Protein AF-A0A1V0NBS5-F1 (afdb_monomer_lite)

Organism: Lactococcus lactis subsp. lactis (NCBI:txid1360)

Structure (mmCIF, N/CA/C/O backbone):
data_AF-A0A1V0NBS5-F1
#
_entry.id   AF-A0A1V0NBS5-F1
#
loop_
_atom_site.group_PDB
_atom_site.id
_atom_site.type_symbol
_atom_site.label_atom_id
_atom_site.label_alt_id
_atom_site.label_comp_id
_atom_site.label_asym_id
_atom_site.label_entity_id
_atom_site.label_seq_id
_atom_site.pdbx_PDB_ins_code
_atom_site.Cartn_x
_atom_site.Cartn_y
_atom_site.Cartn_z
_atom_site.occupancy
_atom_site.B_iso_or_equiv
_atom_site.auth_seq_id
_atom_site.auth_comp_id
_atom_site.auth_asym_id
_atom_site.auth_atom_id
_atom_site.pdbx_PDB_model_num
ATOM 1 N N . MET A 1 1 ? 30.217 11.556 -11.905 1.00 50.62 1 MET A N 1
ATOM 2 C CA . MET A 1 1 ? 28.888 12.117 -11.560 1.00 50.62 1 MET A CA 1
ATOM 3 C C . MET A 1 1 ? 28.820 12.295 -10.045 1.00 50.62 1 MET A C 1
ATOM 5 O O . MET A 1 1 ? 29.012 11.315 -9.338 1.00 50.62 1 MET A O 1
ATOM 9 N N . LYS A 1 2 ? 28.644 13.520 -9.523 1.00 57.34 2 LYS A N 1
ATOM 10 C CA . LYS A 1 2 ? 28.548 13.752 -8.067 1.00 57.34 2 LYS A CA 1
ATOM 11 C C . LYS A 1 2 ? 27.246 13.124 -7.553 1.00 57.34 2 LYS A C 1
ATOM 13 O O . LYS A 1 2 ? 26.173 13.539 -7.986 1.00 57.34 2 LYS A O 1
ATOM 18 N N . GLN A 1 3 ? 27.329 12.136 -6.659 1.00 61.19 3 GLN A N 1
ATOM 19 C CA . GLN A 1 3 ? 26.146 11.609 -5.976 1.00 61.19 3 GLN A CA 1
ATOM 20 C C . GLN A 1 3 ? 25.535 12.742 -5.147 1.00 61.19 3 GLN A C 1
ATOM 22 O O . GLN A 1 3 ? 26.100 13.160 -4.136 1.00 61.19 3 GLN A O 1
ATOM 27 N N . LYS A 1 4 ? 24.384 13.267 -5.578 1.00 61.94 4 LYS A N 1
ATOM 28 C CA . LYS A 1 4 ? 23.552 14.094 -4.707 1.00 61.94 4 LYS A CA 1
ATOM 29 C C . LYS A 1 4 ? 23.083 13.176 -3.583 1.00 61.94 4 LYS A C 1
ATOM 31 O O . LYS A 1 4 ? 22.231 12.323 -3.813 1.00 61.94 4 LYS A O 1
ATOM 36 N N . LYS A 1 5 ? 23.658 13.311 -2.383 1.00 63.16 5 LYS A N 1
ATOM 37 C CA . LYS A 1 5 ? 23.081 12.695 -1.184 1.00 63.16 5 LYS A CA 1
ATOM 38 C C . LYS A 1 5 ? 21.682 13.277 -1.046 1.00 63.16 5 LYS A C 1
ATOM 40 O O . LYS A 1 5 ? 21.534 14.450 -0.711 1.00 63.16 5 LYS A O 1
ATOM 45 N N . ILE A 1 6 ? 20.673 12.470 -1.357 1.00 65.56 6 ILE A N 1
AT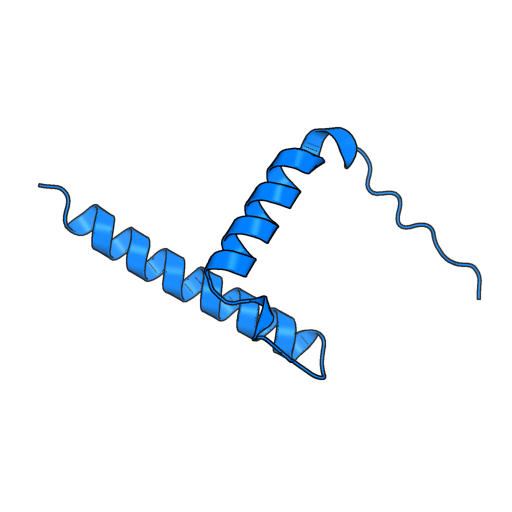OM 46 C CA . ILE A 1 6 ? 19.286 12.803 -1.061 1.00 65.56 6 ILE A CA 1
ATOM 47 C C . ILE A 1 6 ? 19.191 12.761 0.460 1.00 65.56 6 ILE A C 1
ATOM 49 O O . ILE A 1 6 ? 19.060 11.704 1.073 1.00 65.56 6 ILE A O 1
ATOM 53 N N . LEU A 1 7 ? 19.396 13.918 1.081 1.00 64.44 7 LEU A N 1
ATOM 54 C CA . LEU A 1 7 ? 19.217 14.069 2.507 1.00 64.44 7 LEU A CA 1
ATOM 55 C C . LEU A 1 7 ? 17.711 14.123 2.731 1.00 64.44 7 LEU A C 1
ATOM 57 O O . LEU A 1 7 ? 17.055 15.057 2.284 1.00 64.44 7 LEU A O 1
ATOM 61 N N . PHE A 1 8 ? 17.163 13.102 3.382 1.00 63.62 8 PHE A N 1
ATOM 62 C CA . PHE A 1 8 ? 15.771 13.092 3.811 1.00 63.62 8 PHE A CA 1
ATOM 63 C C . PHE A 1 8 ? 15.698 13.734 5.204 1.00 63.62 8 PHE A C 1
ATOM 65 O O . PHE A 1 8 ? 15.930 13.040 6.204 1.00 63.62 8 PHE A O 1
ATOM 72 N N . PRO A 1 9 ? 15.431 15.051 5.322 1.00 71.50 9 PRO A N 1
ATOM 73 C CA . PRO A 1 9 ? 15.310 15.683 6.627 1.00 71.50 9 PRO A CA 1
ATOM 74 C C . PRO A 1 9 ? 14.219 14.969 7.434 1.00 71.50 9 PRO A C 1
ATOM 76 O O . PRO A 1 9 ? 13.128 14.704 6.936 1.00 71.50 9 PRO A O 1
ATOM 79 N N . ASN A 1 10 ? 14.521 14.645 8.694 1.00 71.75 10 ASN A N 1
ATOM 80 C CA . ASN A 1 10 ? 13.645 13.908 9.616 1.00 71.75 10 ASN A CA 1
ATOM 81 C C . ASN A 1 10 ? 13.405 12.415 9.302 1.00 71.75 10 ASN A C 1
ATOM 83 O O . ASN A 1 10 ? 12.488 11.829 9.884 1.00 71.75 10 ASN A O 1
ATOM 87 N N . PHE A 1 11 ? 14.233 11.763 8.474 1.00 70.75 11 PHE A N 1
ATOM 88 C CA . PHE A 1 11 ? 14.114 10.315 8.235 1.00 70.75 11 PHE A CA 1
ATOM 89 C C . PHE A 1 11 ? 14.128 9.504 9.538 1.00 70.75 11 PHE A C 1
ATOM 91 O O . PHE A 1 11 ? 13.293 8.628 9.726 1.00 70.75 11 PHE A O 1
ATOM 98 N N . SER A 1 12 ? 14.988 9.859 10.500 1.00 75.94 12 SER A N 1
ATOM 99 C CA . SER A 1 12 ? 15.042 9.197 11.812 1.00 75.94 12 SER A CA 1
ATOM 100 C C . SER A 1 12 ? 13.728 9.291 12.597 1.00 75.94 12 SER A C 1
ATOM 102 O O . SER A 1 12 ? 13.354 8.330 13.260 1.00 75.94 12 SER A O 1
ATOM 104 N N . LYS A 1 13 ? 12.988 10.405 12.484 1.00 83.56 13 LYS A N 1
ATOM 105 C CA . LYS A 1 13 ? 11.680 10.575 13.147 1.00 83.56 13 LYS A CA 1
ATOM 106 C C . LYS A 1 13 ? 10.584 9.749 12.470 1.00 83.56 13 LYS A C 1
ATOM 108 O O . LYS A 1 13 ? 9.660 9.293 13.132 1.00 83.56 13 LYS A O 1
ATOM 113 N N . ARG A 1 14 ? 10.6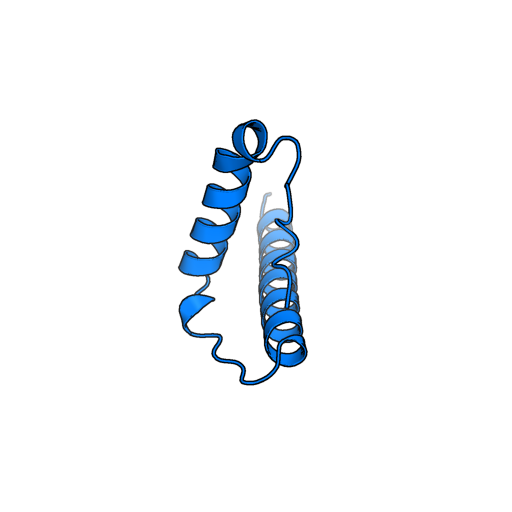85 9.557 11.151 1.00 82.44 14 ARG A N 1
ATOM 114 C CA . ARG A 1 14 ? 9.692 8.833 10.339 1.00 82.44 14 ARG A CA 1
ATOM 115 C C . ARG A 1 14 ? 10.052 7.366 10.099 1.00 82.44 14 ARG A C 1
ATOM 117 O O . ARG A 1 14 ? 9.227 6.643 9.555 1.00 82.44 14 ARG A O 1
ATOM 124 N N . ARG A 1 15 ? 11.231 6.911 10.541 1.00 86.69 15 ARG A N 1
ATOM 125 C CA . ARG A 1 15 ? 11.767 5.564 10.293 1.00 86.69 15 ARG A CA 1
ATOM 126 C C . ARG A 1 15 ? 10.759 4.46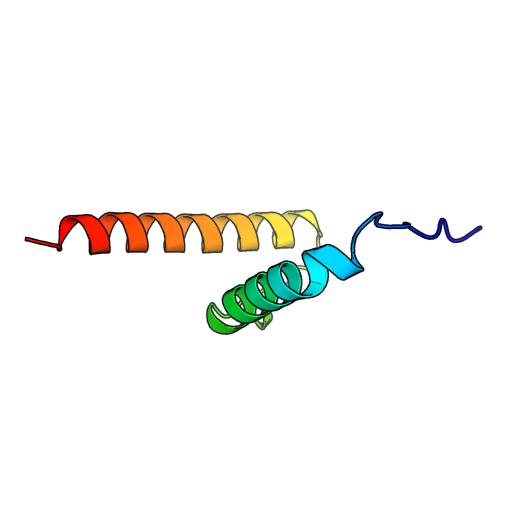7 10.620 1.00 86.69 15 ARG A C 1
ATOM 128 O O . ARG A 1 15 ? 10.443 3.679 9.745 1.00 86.69 15 ARG A O 1
ATOM 135 N N . LYS A 1 16 ? 10.182 4.481 11.825 1.00 87.25 16 LYS A N 1
ATOM 136 C CA . LYS A 1 16 ? 9.199 3.467 12.249 1.00 87.25 16 LYS A CA 1
ATOM 137 C C . LYS A 1 16 ? 7.940 3.447 11.378 1.00 87.25 16 LYS A C 1
ATOM 139 O O . LYS A 1 16 ? 7.381 2.388 11.124 1.00 87.25 16 LYS A O 1
ATOM 144 N N . VAL A 1 17 ? 7.475 4.617 10.931 1.00 83.56 17 VAL A N 1
ATOM 145 C CA . VAL A 1 17 ? 6.309 4.719 10.038 1.00 83.56 17 VAL A CA 1
ATOM 146 C C . VAL A 1 17 ? 6.662 4.159 8.664 1.00 83.56 17 VAL A C 1
ATOM 148 O O . VAL A 1 17 ? 5.892 3.391 8.103 1.00 83.56 17 VAL A O 1
ATOM 151 N N . ILE A 1 18 ? 7.848 4.494 8.158 1.00 82.75 18 ILE A N 1
ATOM 152 C CA . ILE A 1 18 ? 8.362 4.000 6.881 1.00 82.75 18 ILE A CA 1
ATOM 153 C C . ILE A 1 18 ? 8.523 2.473 6.923 1.00 82.75 18 ILE A C 1
ATOM 155 O O . ILE A 1 18 ? 7.998 1.788 6.053 1.00 82.75 18 ILE A O 1
ATOM 159 N N . GLU A 1 19 ? 9.163 1.929 7.959 1.00 87.00 19 GLU A N 1
ATOM 160 C CA . GLU A 1 19 ? 9.312 0.483 8.177 1.00 87.00 19 GLU A CA 1
ATOM 161 C C . GLU A 1 19 ? 7.957 -0.226 8.235 1.00 87.00 19 GLU A C 1
ATOM 163 O O . GLU A 1 19 ? 7.784 -1.270 7.612 1.00 87.00 19 GLU A O 1
ATOM 168 N N . ARG A 1 20 ? 6.967 0.365 8.916 1.00 87.75 20 ARG A N 1
ATOM 169 C CA . ARG A 1 20 ? 5.607 -0.182 8.969 1.00 87.75 20 ARG A CA 1
ATOM 170 C C . ARG A 1 20 ? 4.947 -0.213 7.592 1.00 87.75 20 ARG A C 1
ATOM 172 O O . ARG A 1 20 ? 4.321 -1.210 7.255 1.00 87.75 20 ARG A O 1
ATOM 179 N N . VAL A 1 21 ? 5.089 0.852 6.803 1.00 82.81 21 VAL A N 1
ATOM 180 C CA . VAL A 1 21 ? 4.556 0.902 5.432 1.00 82.81 21 VAL A CA 1
ATOM 181 C C . VAL A 1 21 ? 5.222 -0.161 4.560 1.00 82.81 21 VAL A C 1
ATOM 183 O O . VAL A 1 21 ? 4.521 -0.886 3.861 1.00 82.81 21 VAL A O 1
ATOM 186 N N . PHE A 1 22 ? 6.546 -0.315 4.634 1.00 82.94 22 PHE A N 1
ATOM 187 C CA . PHE A 1 22 ? 7.245 -1.361 3.885 1.00 82.94 22 PHE A CA 1
ATOM 188 C C . PHE A 1 22 ? 6.835 -2.764 4.331 1.00 82.94 22 PHE A C 1
ATOM 190 O O . PHE A 1 22 ? 6.516 -3.582 3.479 1.00 82.94 22 PHE A O 1
ATOM 197 N N . SER A 1 23 ? 6.754 -3.027 5.637 1.00 85.62 23 SER A N 1
ATOM 198 C CA . SER A 1 23 ? 6.287 -4.315 6.167 1.00 85.62 23 SER A CA 1
ATOM 199 C C . SER A 1 23 ? 4.865 -4.642 5.705 1.00 85.62 23 SER A C 1
ATOM 201 O O . SER A 1 23 ? 4.593 -5.769 5.299 1.00 85.62 23 SER A O 1
ATOM 203 N N . PHE A 1 24 ? 3.974 -3.651 5.698 1.00 85.00 24 PHE A N 1
ATOM 204 C CA . PHE A 1 24 ? 2.618 -3.807 5.187 1.00 85.00 24 PHE A CA 1
ATOM 205 C C . PHE A 1 24 ? 2.598 -4.145 3.689 1.00 85.00 24 PHE A C 1
ATOM 207 O O . PHE A 1 24 ? 1.925 -5.088 3.283 1.00 85.00 24 PHE A O 1
ATOM 214 N N . LEU A 1 25 ? 3.372 -3.426 2.870 1.00 81.44 25 LEU A N 1
ATOM 215 C CA . LEU A 1 25 ? 3.485 -3.707 1.436 1.00 81.44 25 LEU A CA 1
ATOM 216 C C . LEU A 1 25 ? 4.091 -5.092 1.165 1.00 81.44 25 LEU A C 1
ATOM 218 O O . LEU A 1 25 ? 3.615 -5.794 0.274 1.00 81.44 25 LEU A O 1
ATOM 222 N N . THR A 1 26 ? 5.095 -5.512 1.938 1.00 84.44 26 THR A N 1
ATOM 223 C CA . THR A 1 26 ? 5.659 -6.867 1.859 1.00 84.44 26 THR A CA 1
ATOM 224 C C . THR A 1 26 ? 4.598 -7.923 2.164 1.00 84.44 26 THR A C 1
ATOM 226 O O . THR A 1 26 ? 4.446 -8.852 1.379 1.00 84.44 26 THR A O 1
ATOM 229 N N . ASN A 1 27 ? 3.796 -7.743 3.220 1.00 85.69 27 ASN A N 1
ATOM 230 C CA . ASN A 1 27 ? 2.702 -8.665 3.556 1.00 85.69 27 ASN A CA 1
ATOM 231 C C . ASN A 1 27 ? 1.611 -8.727 2.471 1.00 85.69 27 ASN A C 1
ATOM 233 O O . ASN A 1 27 ? 0.955 -9.752 2.321 1.00 85.69 27 ASN A O 1
ATOM 237 N N . LEU A 1 28 ? 1.428 -7.652 1.697 1.00 80.50 28 LEU A N 1
ATOM 238 C CA . LEU A 1 28 ? 0.550 -7.632 0.521 1.00 80.50 28 LEU A CA 1
ATOM 239 C C . LEU A 1 28 ? 1.200 -8.230 -0.743 1.00 80.50 28 LEU A C 1
ATOM 241 O O . LEU A 1 28 ? 0.602 -8.188 -1.817 1.00 80.50 28 LEU A O 1
ATOM 245 N N . GLY A 1 29 ? 2.417 -8.770 -0.648 1.00 82.06 29 GLY A N 1
ATOM 246 C CA . GLY A 1 29 ? 3.117 -9.411 -1.762 1.00 82.06 29 GLY A CA 1
ATOM 247 C C . GLY A 1 29 ? 3.815 -8.437 -2.717 1.00 82.06 29 GLY A C 1
ATOM 248 O O . GLY A 1 29 ? 4.108 -8.798 -3.861 1.00 82.06 29 GLY A O 1
ATOM 249 N N . ALA A 1 30 ? 4.120 -7.205 -2.286 1.00 79.75 30 ALA A N 1
ATOM 250 C CA . ALA A 1 30 ? 4.819 -6.226 -3.126 1.00 79.75 30 ALA A CA 1
ATOM 251 C C . ALA A 1 30 ? 6.225 -6.688 -3.563 1.00 79.75 30 ALA A C 1
ATOM 253 O O . ALA A 1 30 ? 6.730 -6.237 -4.5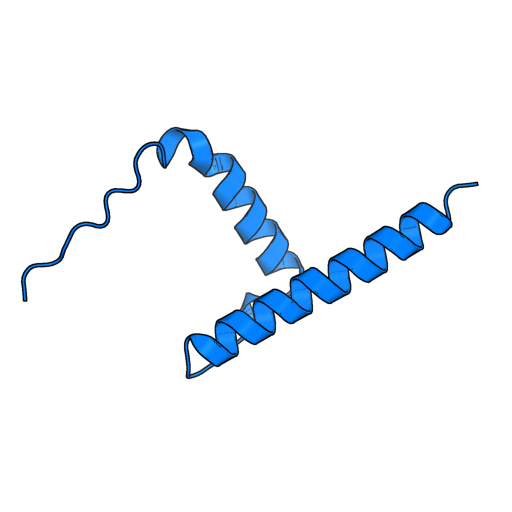87 1.00 79.75 30 ALA A O 1
ATOM 254 N N . GLU A 1 31 ? 6.849 -7.633 -2.858 1.00 79.00 31 GLU A N 1
ATOM 255 C CA . GLU A 1 31 ? 8.118 -8.256 -3.267 1.00 79.00 31 GLU A CA 1
ATOM 256 C C . GLU A 1 31 ? 8.025 -9.033 -4.593 1.00 79.00 31 GLU A C 1
ATOM 258 O O . GLU A 1 31 ? 8.998 -9.129 -5.347 1.00 79.00 31 GLU A O 1
ATOM 263 N N . HIS A 1 32 ? 6.832 -9.524 -4.938 1.00 79.44 32 HIS A N 1
ATOM 264 C CA . HIS A 1 32 ? 6.565 -10.166 -6.223 1.00 79.44 32 HIS A CA 1
ATOM 265 C C . HIS A 1 32 ? 6.300 -9.152 -7.342 1.00 79.44 32 HIS A C 1
ATOM 267 O O . HIS A 1 32 ? 6.275 -9.520 -8.523 1.00 79.44 32 HIS A O 1
ATOM 273 N N . CYS A 1 33 ? 6.165 -7.861 -7.015 1.00 76.19 33 CYS A N 1
ATOM 274 C CA . CYS A 1 33 ? 5.993 -6.788 -7.987 1.00 76.19 33 CYS A CA 1
ATOM 275 C C . CYS A 1 33 ? 7.319 -6.451 -8.677 1.00 76.19 33 CYS A C 1
ATOM 277 O O . CYS A 1 33 ? 7.891 -5.375 -8.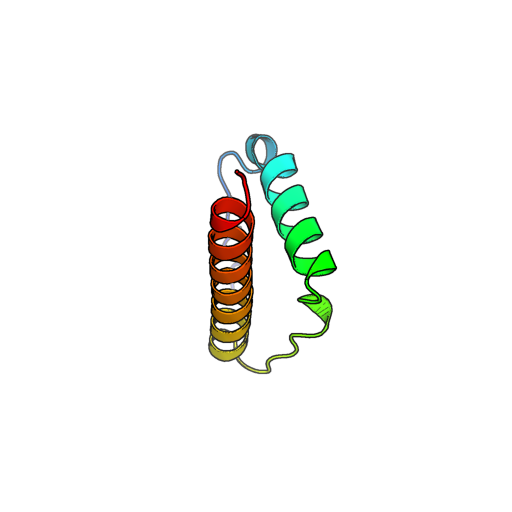526 1.00 76.19 33 CYS A O 1
ATOM 279 N N . LYS A 1 34 ? 7.785 -7.371 -9.523 1.00 74.38 34 LYS A N 1
ATOM 280 C CA . LYS A 1 34 ? 8.882 -7.120 -10.457 1.00 74.38 34 LYS A CA 1
ATOM 281 C C . LYS A 1 34 ? 8.353 -6.249 -11.597 1.00 74.38 34 LYS A C 1
ATOM 283 O O . LYS A 1 34 ? 7.410 -6.626 -12.299 1.00 74.38 34 LYS A O 1
ATOM 288 N N . SER A 1 35 ? 8.931 -5.068 -11.771 1.00 78.00 35 SER A N 1
ATOM 289 C CA . SER A 1 35 ? 8.731 -4.222 -12.948 1.00 78.00 35 SER A CA 1
ATOM 290 C C . SER A 1 35 ? 10.090 -3.781 -13.463 1.00 78.00 35 SER A C 1
ATOM 292 O O . SER A 1 35 ? 10.964 -3.418 -12.681 1.00 78.00 35 SER A O 1
ATOM 294 N N . ARG A 1 36 ? 10.266 -3.816 -14.784 1.00 79.12 36 ARG A N 1
ATOM 295 C CA . ARG A 1 36 ? 11.490 -3.332 -15.435 1.00 79.12 36 ARG A CA 1
ATOM 296 C C . ARG A 1 36 ? 11.514 -1.806 -15.566 1.00 79.12 36 ARG A C 1
ATOM 298 O O . ARG A 1 36 ? 12.575 -1.251 -15.822 1.00 79.12 36 ARG A O 1
ATOM 305 N N . SER A 1 37 ? 10.372 -1.137 -15.376 1.00 87.06 37 SER A N 1
ATOM 306 C CA . SER A 1 37 ? 10.254 0.323 -15.3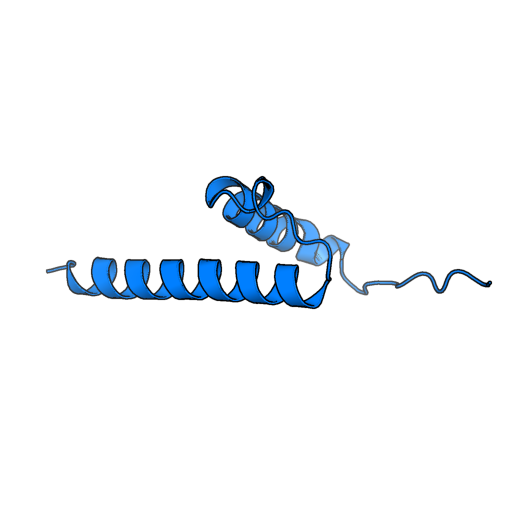90 1.00 87.06 37 SER A CA 1
ATOM 307 C C . SER A 1 37 ? 9.778 0.868 -14.034 1.00 87.06 37 SER A C 1
ATOM 309 O O . SER A 1 37 ? 8.907 0.251 -13.403 1.00 87.06 37 SER A O 1
ATOM 311 N N . PRO A 1 38 ? 10.291 2.035 -13.592 1.00 80.38 38 PRO A N 1
ATOM 312 C CA . PRO A 1 38 ? 9.797 2.728 -12.400 1.00 80.38 38 PRO A CA 1
ATOM 313 C C . PRO A 1 38 ? 8.289 3.001 -12.454 1.00 80.38 38 PRO A C 1
ATOM 315 O O . PRO A 1 38 ? 7.596 2.833 -11.456 1.00 80.38 38 PRO A O 1
ATOM 318 N N . GLN A 1 39 ? 7.765 3.338 -13.635 1.00 84.31 39 GLN A N 1
ATOM 319 C CA . GLN A 1 39 ? 6.343 3.607 -13.854 1.00 84.31 39 GLN A CA 1
ATOM 320 C C . GLN A 1 39 ? 5.495 2.347 -13.651 1.00 84.31 39 GLN A C 1
ATOM 322 O O . GLN A 1 39 ? 4.474 2.390 -12.975 1.00 84.31 39 GLN A O 1
ATOM 327 N N . GLY A 1 40 ? 5.939 1.200 -14.176 1.00 83.81 40 GLY A N 1
ATOM 328 C CA . GLY A 1 40 ? 5.233 -0.067 -13.975 1.00 83.81 40 GLY A CA 1
ATOM 329 C C . GLY A 1 40 ? 5.269 -0.538 -12.519 1.00 83.81 40 GLY A C 1
ATOM 330 O O . GLY A 1 40 ? 4.341 -1.200 -12.064 1.00 83.81 40 GLY A O 1
ATOM 331 N N . PHE A 1 41 ? 6.312 -0.174 -11.766 1.00 83.44 41 PHE A N 1
ATOM 332 C CA . PHE A 1 41 ? 6.368 -0.427 -10.326 1.00 83.44 41 PHE A CA 1
ATOM 333 C C . PHE A 1 41 ? 5.389 0.475 -9.566 1.00 83.44 41 PHE A C 1
ATOM 335 O O . PHE A 1 41 ? 4.623 -0.020 -8.742 1.00 83.44 41 PHE A O 1
ATOM 342 N N . GLN A 1 42 ? 5.363 1.771 -9.891 1.00 85.25 42 GLN A N 1
ATOM 343 C CA . GLN A 1 42 ? 4.431 2.731 -9.301 1.00 85.25 42 GLN A CA 1
ATOM 344 C C . GLN A 1 42 ? 2.972 2.315 -9.530 1.00 85.25 42 GLN A C 1
ATOM 346 O O . GLN A 1 42 ? 2.221 2.218 -8.565 1.00 85.25 42 GLN A O 1
ATOM 351 N N . LEU A 1 43 ? 2.597 1.972 -10.767 1.00 84.50 43 LEU A N 1
ATOM 352 C CA . LEU A 1 43 ? 1.242 1.511 -11.092 1.00 84.50 43 LEU A CA 1
ATOM 353 C C . LEU A 1 43 ? 0.851 0.254 -10.303 1.00 84.50 43 LEU A C 1
ATOM 355 O O . LEU A 1 43 ? -0.268 0.155 -9.811 1.00 84.50 43 LEU A O 1
ATOM 359 N N . LYS A 1 44 ? 1.772 -0.704 -10.128 1.00 84.19 44 LYS A N 1
ATOM 360 C CA . LYS A 1 44 ? 1.508 -1.901 -9.312 1.00 84.19 44 LYS A CA 1
ATOM 361 C C . LYS A 1 44 ? 1.260 -1.555 -7.843 1.00 84.19 44 LYS A C 1
ATOM 363 O O . LYS A 1 44 ? 0.343 -2.110 -7.245 1.00 84.19 44 LYS A O 1
ATOM 368 N N . LEU A 1 45 ? 2.033 -0.631 -7.270 1.00 84.38 45 LEU A N 1
ATOM 369 C CA . LEU A 1 45 ? 1.806 -0.163 -5.900 1.00 84.38 45 LEU A CA 1
ATOM 370 C C . LEU A 1 45 ? 0.480 0.591 -5.757 1.00 84.38 45 LEU A C 1
ATOM 372 O O . LEU A 1 45 ? -0.250 0.350 -4.797 1.00 84.38 45 LEU A O 1
ATOM 376 N N . GLU A 1 46 ? 0.146 1.461 -6.711 1.00 87.31 46 GLU A N 1
ATOM 377 C CA . GLU A 1 46 ? -1.137 2.175 -6.742 1.00 87.31 46 GLU A CA 1
ATOM 378 C C . GLU A 1 46 ? -2.316 1.193 -6.788 1.00 87.31 46 GLU A C 1
ATOM 380 O O . GLU A 1 46 ? -3.268 1.341 -6.022 1.00 87.31 46 GLU A O 1
ATOM 385 N N . MET A 1 47 ? -2.217 0.134 -7.596 1.00 87.44 47 MET A N 1
ATOM 386 C CA . MET A 1 47 ? -3.231 -0.924 -7.670 1.00 87.44 47 MET A CA 1
ATOM 387 C C . MET A 1 47 ? -3.379 -1.696 -6.352 1.00 87.44 47 MET A C 1
ATOM 389 O O . MET A 1 47 ? -4.504 -1.950 -5.921 1.00 87.44 47 MET A O 1
ATOM 393 N N . ILE A 1 48 ? -2.272 -2.037 -5.681 1.00 84.69 48 ILE A N 1
ATOM 394 C CA . ILE A 1 48 ? -2.300 -2.712 -4.371 1.00 84.69 48 ILE A CA 1
ATOM 395 C C . ILE A 1 48 ? -2.982 -1.827 -3.317 1.00 84.69 48 ILE A C 1
ATOM 397 O O . ILE A 1 48 ? -3.843 -2.297 -2.570 1.00 84.69 48 ILE A O 1
ATOM 401 N N . LEU A 1 49 ? -2.638 -0.537 -3.271 1.00 86.00 49 LEU A N 1
ATOM 402 C CA . LEU A 1 49 ? -3.243 0.418 -2.338 1.00 86.00 49 LEU A CA 1
ATOM 403 C C . LEU A 1 49 ? -4.736 0.638 -2.619 1.00 86.00 49 LEU A C 1
ATOM 405 O O . LEU A 1 49 ? -5.531 0.734 -1.678 1.00 86.00 49 LEU A O 1
ATOM 409 N N . LEU A 1 50 ? -5.129 0.682 -3.894 1.00 88.88 50 LEU A N 1
ATOM 410 C CA . LEU A 1 50 ? -6.528 0.787 -4.302 1.00 88.88 50 LEU A CA 1
ATOM 411 C C . LEU A 1 50 ? -7.325 -0.451 -3.874 1.00 88.88 50 LEU A C 1
ATOM 413 O O . LEU A 1 50 ? -8.372 -0.309 -3.242 1.00 88.88 50 LEU A O 1
ATOM 417 N N . ALA A 1 51 ? -6.811 -1.653 -4.153 1.00 87.69 51 ALA A N 1
ATOM 418 C CA . ALA A 1 51 ? -7.445 -2.908 -3.754 1.00 87.69 51 ALA A CA 1
ATOM 419 C C . ALA A 1 51 ? -7.626 -2.982 -2.231 1.00 87.69 51 ALA A C 1
ATOM 421 O O . ALA A 1 51 ? -8.726 -3.255 -1.750 1.00 87.69 51 ALA A O 1
ATOM 422 N N . TYR A 1 52 ? -6.584 -2.646 -1.465 1.00 85.25 52 TYR A N 1
ATOM 423 C CA . TYR A 1 52 ? -6.672 -2.584 -0.008 1.00 85.25 52 TYR A CA 1
ATOM 424 C C . TYR A 1 52 ? -7.722 -1.574 0.477 1.00 85.25 52 TYR A C 1
ATOM 426 O O . TYR A 1 52 ? -8.494 -1.873 1.386 1.00 85.25 52 TYR A O 1
ATOM 434 N N . SER A 1 53 ? -7.803 -0.397 -0.148 1.00 87.50 53 SER A N 1
ATOM 435 C CA . SER A 1 53 ? -8.794 0.627 0.209 1.00 87.50 53 SER A CA 1
ATOM 436 C C . SER A 1 53 ? -10.231 0.159 -0.044 1.00 87.50 53 SER A C 1
ATOM 438 O O . SER A 1 53 ? -11.113 0.416 0.776 1.00 87.50 53 SER A O 1
ATOM 440 N N . LEU A 1 54 ? -10.470 -0.564 -1.144 1.00 88.88 54 LEU A N 1
ATOM 441 C CA . LEU A 1 54 ? -11.773 -1.163 -1.454 1.00 88.88 54 LEU A CA 1
ATOM 442 C C . LEU A 1 54 ? -12.143 -2.271 -0.459 1.00 88.88 54 LEU A C 1
ATOM 444 O O . LEU A 1 54 ? -13.278 -2.301 0.025 1.00 88.88 54 LEU A O 1
ATOM 448 N N . LEU A 1 55 ? -11.190 -3.138 -0.106 1.00 85.81 55 LEU A N 1
ATOM 449 C CA . LEU A 1 55 ? -11.383 -4.167 0.920 1.00 85.81 55 LEU A CA 1
ATOM 450 C C . LEU A 1 55 ? -11.700 -3.544 2.281 1.00 85.81 55 LEU A C 1
ATOM 452 O O . LEU A 1 55 ? -12.652 -3.957 2.936 1.00 85.81 55 LEU A O 1
ATOM 456 N N . LEU A 1 56 ? -10.967 -2.502 2.678 1.00 86.06 56 LEU A N 1
ATOM 457 C CA . LEU A 1 56 ? -11.196 -1.802 3.941 1.00 86.06 56 LEU A CA 1
ATOM 458 C C . LEU A 1 56 ? -12.561 -1.103 3.970 1.00 86.06 56 LEU A C 1
ATOM 460 O O . LEU A 1 56 ? -13.251 -1.149 4.985 1.00 86.06 56 LEU A O 1
ATOM 464 N N . LYS A 1 57 ? -12.970 -0.475 2.860 1.00 87.75 57 LYS A N 1
ATOM 465 C CA . LYS A 1 57 ? -14.309 0.114 2.723 1.00 87.75 57 LYS A CA 1
ATOM 466 C C . LYS A 1 57 ? -15.398 -0.950 2.877 1.00 87.75 57 LYS A C 1
ATOM 468 O O . LYS A 1 57 ? -16.383 -0.710 3.564 1.00 87.75 57 LYS A O 1
ATOM 473 N N . SER A 1 58 ? -15.196 -2.117 2.271 1.00 82.75 58 SER A N 1
ATOM 474 C CA . SER A 1 58 ? -16.139 -3.237 2.347 1.00 82.75 58 SER A CA 1
ATOM 475 C C . SER A 1 58 ? -16.211 -3.820 3.761 1.00 82.75 58 SER A C 1
ATOM 477 O O . SER A 1 58 ? -17.303 -4.036 4.270 1.00 82.75 58 SER A O 1
ATOM 479 N N . ALA A 1 59 ? -15.069 -3.993 4.432 1.00 84.19 59 ALA A N 1
ATOM 480 C CA . ALA A 1 59 ? -15.002 -4.488 5.808 1.00 84.19 59 ALA A CA 1
ATOM 481 C C . ALA A 1 59 ? -15.685 -3.541 6.808 1.00 84.19 59 ALA A C 1
ATOM 483 O O . ALA A 1 59 ? -16.408 -3.997 7.682 1.00 84.19 59 ALA A O 1
ATOM 484 N N . LYS A 1 60 ? -15.520 -2.223 6.646 1.00 80.44 60 LYS A N 1
ATOM 485 C CA . LYS A 1 60 ? -16.213 -1.222 7.478 1.00 80.44 60 LYS A CA 1
ATOM 486 C C . LYS A 1 60 ? -17.716 -1.155 7.223 1.00 80.44 60 LYS A C 1
ATOM 488 O O . LYS A 1 60 ? -18.463 -0.765 8.102 1.00 80.44 60 LYS A O 1
ATOM 493 N N . SER A 1 61 ? -18.157 -1.521 6.021 1.00 71.75 61 SER A N 1
ATOM 494 C CA . SER A 1 61 ? -19.583 -1.644 5.707 1.00 71.75 61 SER A CA 1
ATOM 495 C C . SER A 1 61 ? -20.218 -2.904 6.308 1.00 71.75 61 SER A C 1
ATOM 497 O O . SER A 1 61 ? -21.437 -3.031 6.255 1.00 71.75 61 SER A O 1
ATOM 499 N N . LEU A 1 62 ? -19.404 -3.839 6.811 1.00 59.50 62 LEU A N 1
ATOM 500 C CA . LEU A 1 62 ? -19.822 -5.079 7.466 1.00 59.50 62 LEU A CA 1
ATOM 501 C C . LEU A 1 62 ? -19.799 -4.974 9.002 1.00 59.50 62 LEU A C 1
ATOM 503 O O . LEU A 1 62 ? -20.124 -5.956 9.666 1.00 59.50 62 LEU A O 1
ATOM 507 N N . GLU A 1 63 ? -19.423 -3.822 9.573 1.00 56.44 63 GLU A N 1
ATOM 508 C CA . GLU A 1 63 ? -19.680 -3.552 10.992 1.00 56.44 63 GLU A CA 1
ATOM 509 C C . GLU A 1 63 ? -21.185 -3.248 11.170 1.00 56.44 63 GLU A C 1
ATOM 511 O O . GLU A 1 63 ? -21.702 -2.413 10.422 1.00 56.44 63 GLU A O 1
ATOM 516 N N . PRO A 1 64 ? -21.902 -3.954 12.071 1.00 61.41 64 PRO A N 1
ATOM 517 C CA . PRO A 1 64 ? -23.322 -3.714 12.341 1.00 61.41 64 PRO A CA 1
ATOM 518 C C . PRO A 1 64 ? -23.593 -2.366 13.020 1.00 61.41 64 PRO A C 1
ATOM 520 O O . PRO A 1 64 ? -22.712 -1.873 13.762 1.00 61.41 64 PRO A O 1
#

pLDDT: mean 78.94, std 9.56, range [50.62, 88.88]

Foldseek 3Di:
DDPPPPDDPCCVVCVVVVVVVVVVCVVLVLVVQDDPDPVSSVVVVVVSVVVVVVVVVVVVVPPD

Sequence (64 aa):
MKQKKILFPNFSKRRKVIERVFSFLTNLGAEHCKSRSPQGFQLKLEMILLAYSLLLKSAKSLEP

InterPro domains:
  IPR002559 Transposase IS4-like domain [PF01609] (8-54)

Radius of gyration: 16.03 Å; chains: 1; bounding box: 52×26×29 Å

Secondary structure (DSSP, 8-state):
--------TTHHHHHHHHHHHHHHHHHTTGGG---SSHHHHHHHHHHHHHHHHHHHHHHHTT--